Protein AF-A0A969KHS0-F1 (afdb_monomer_lite)

Radius of gyration: 19.03 Å; chains: 1; bounding box: 25×15×66 Å

Sequence (55 aa):
MMPQENFSLDAHQADKPKEACGVFGIYAPAEDVAKLTYFGLYSLQHRGQESTGIA

Structure (mmCIF, N/CA/C/O backbone):
data_AF-A0A969KHS0-F1
#
_entry.id   AF-A0A969KHS0-F1
#
loop_
_atom_site.group_PDB
_atom_site.id
_atom_site.type_symbol
_atom_site.label_atom_id
_atom_site.label_alt_id
_atom_site.label_comp_id
_atom_site.label_asym_id
_atom_site.label_entity_id
_atom_site.label_seq_id
_atom_site.pdbx_PDB_ins_code
_atom_site.Cartn_x
_atom_site.Cartn_y
_atom_site.Cartn_z
_atom_site.occupancy
_atom_site.B_iso_or_equiv
_atom_site.auth_seq_id
_atom_site.auth_comp_id
_atom_site.auth_asym_id
_atom_site.auth_atom_id
_atom_site.pdbx_PDB_model_num
ATOM 1 N N . MET A 1 1 ? -6.845 -0.953 -53.241 1.00 41.31 1 MET A N 1
ATOM 2 C CA . MET A 1 1 ? -6.184 -2.207 -52.834 1.00 41.31 1 MET A CA 1
ATOM 3 C C . MET A 1 1 ? -5.435 -1.918 -51.541 1.00 41.31 1 MET A C 1
ATOM 5 O O . MET A 1 1 ? -4.370 -1.322 -51.600 1.00 41.31 1 MET A O 1
ATOM 9 N N . MET A 1 2 ? -6.050 -2.182 -50.386 1.00 44.22 2 MET A N 1
ATOM 10 C CA . MET A 1 2 ? -5.363 -2.048 -49.097 1.00 44.22 2 MET A CA 1
ATOM 11 C C . MET A 1 2 ? -4.473 -3.278 -48.888 1.00 44.22 2 MET A C 1
ATOM 13 O O . MET A 1 2 ? -4.965 -4.385 -49.112 1.00 44.22 2 MET A O 1
ATOM 17 N N . PRO A 1 3 ? -3.209 -3.129 -48.468 1.00 59.41 3 PRO A N 1
ATOM 18 C CA . PRO A 1 3 ? -2.478 -4.243 -47.899 1.00 59.41 3 PRO A CA 1
ATOM 19 C C . PRO A 1 3 ? -3.009 -4.472 -46.480 1.00 59.41 3 PRO A C 1
ATOM 21 O O . PRO A 1 3 ? -3.026 -3.566 -45.646 1.00 59.41 3 PRO A O 1
ATOM 24 N N . GLN A 1 4 ? -3.508 -5.681 -46.245 1.00 70.19 4 GLN A N 1
ATOM 25 C CA . GLN A 1 4 ? -3.636 -6.227 -44.901 1.00 70.19 4 GLN A CA 1
ATOM 26 C C . GLN A 1 4 ? -2.232 -6.460 -44.330 1.00 70.19 4 GLN A C 1
ATOM 28 O O . GLN A 1 4 ? -1.302 -6.656 -45.107 1.00 70.19 4 GLN A O 1
ATOM 33 N N . GLU A 1 5 ? -2.139 -6.451 -42.998 1.00 61.94 5 GLU A N 1
ATOM 34 C CA . GLU A 1 5 ? -1.117 -7.056 -42.122 1.00 61.94 5 GLU A CA 1
ATOM 35 C C . GLU A 1 5 ? -0.608 -6.045 -41.072 1.00 61.94 5 GLU A C 1
ATOM 37 O O . GLU A 1 5 ? 0.006 -5.029 -41.393 1.00 61.94 5 GLU A O 1
ATOM 42 N N . ASN A 1 6 ? -0.846 -6.399 -39.800 1.00 52.38 6 ASN A N 1
ATOM 43 C CA . ASN A 1 6 ? -0.235 -5.874 -38.564 1.00 52.38 6 ASN A CA 1
ATOM 44 C C . ASN A 1 6 ? -0.968 -4.782 -37.759 1.00 52.38 6 ASN A C 1
ATOM 46 O O . ASN A 1 6 ? -0.334 -3.889 -37.211 1.00 52.38 6 ASN A O 1
ATOM 50 N N . PHE A 1 7 ? -2.288 -4.891 -37.570 1.00 56.28 7 PHE A N 1
ATOM 51 C CA . PHE A 1 7 ? -3.018 -4.034 -36.613 1.00 56.28 7 PHE A CA 1
ATOM 52 C C . PHE A 1 7 ? -3.157 -4.62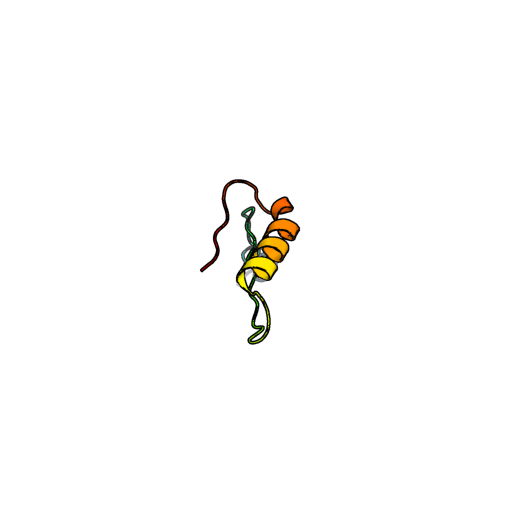8 -35.188 1.00 56.28 7 PHE A C 1
ATOM 54 O O . PHE A 1 7 ? -3.911 -4.101 -34.375 1.00 56.28 7 PHE A O 1
ATOM 61 N N . SER A 1 8 ? -2.504 -5.744 -34.829 1.00 60.56 8 SER A N 1
ATOM 62 C CA . SER A 1 8 ? -2.870 -6.427 -33.564 1.00 60.56 8 SER A CA 1
ATOM 63 C C . SER A 1 8 ? -1.756 -7.094 -32.750 1.00 60.56 8 SER A C 1
ATOM 65 O O . SER A 1 8 ? -2.079 -7.854 -31.843 1.00 60.56 8 SER A O 1
ATOM 67 N N . LEU A 1 9 ? -0.472 -6.802 -32.985 1.00 58.59 9 LEU A N 1
ATOM 68 C CA . LEU A 1 9 ? 0.615 -7.380 -32.168 1.00 58.59 9 LEU A CA 1
ATOM 69 C C . LEU A 1 9 ? 1.197 -6.424 -31.107 1.00 58.59 9 LEU A C 1
ATOM 71 O O . LEU A 1 9 ? 1.788 -6.895 -30.141 1.00 58.59 9 LEU A O 1
ATOM 75 N N . ASP A 1 10 ? 0.952 -5.113 -31.201 1.00 56.75 10 ASP A N 1
ATOM 76 C CA . ASP A 1 10 ? 1.581 -4.120 -30.307 1.00 56.75 10 ASP A CA 1
ATOM 77 C C . ASP A 1 10 ? 0.676 -3.590 -29.183 1.00 56.75 10 ASP A C 1
ATOM 79 O O . ASP A 1 10 ? 1.162 -3.021 -28.202 1.00 56.75 10 ASP A O 1
ATOM 83 N N . ALA A 1 11 ? -0.642 -3.800 -29.272 1.00 58.53 11 ALA A N 1
ATOM 84 C CA . ALA A 1 11 ? -1.589 -3.281 -28.280 1.00 58.53 11 ALA A CA 1
ATOM 85 C C . ALA A 1 11 ? -1.350 -3.868 -26.875 1.00 58.53 11 ALA A C 1
ATOM 87 O O . ALA A 1 11 ? -1.548 -3.191 -25.870 1.00 58.53 11 ALA A O 1
ATOM 88 N N . HIS A 1 12 ? -0.857 -5.108 -26.797 1.00 58.81 12 HIS A N 1
ATOM 89 C CA . HIS A 1 12 ? -0.635 -5.802 -25.527 1.00 58.81 12 HIS A CA 1
ATOM 90 C C . HIS A 1 12 ? 0.676 -5.419 -24.818 1.00 58.81 12 HIS A C 1
ATOM 92 O O . HIS A 1 12 ? 0.872 -5.772 -23.652 1.00 58.81 12 HIS A O 1
ATOM 98 N N . GLN A 1 13 ? 1.585 -4.727 -25.514 1.00 60.31 13 GLN A N 1
ATOM 99 C CA . GLN A 1 13 ? 2.905 -4.355 -24.996 1.00 60.31 13 GLN A CA 1
ATOM 100 C C . GLN A 1 13 ? 2.934 -2.926 -24.433 1.00 60.31 13 GLN A C 1
ATOM 102 O O . GLN A 1 13 ? 3.775 -2.614 -23.590 1.00 60.31 13 GLN A O 1
ATOM 107 N N . ALA A 1 14 ? 2.004 -2.069 -24.862 1.00 61.78 14 ALA A N 1
ATOM 108 C CA . ALA A 1 14 ? 1.885 -0.693 -24.386 1.00 61.78 14 ALA A CA 1
ATOM 109 C C . ALA A 1 14 ? 1.275 -0.575 -22.975 1.00 61.78 14 ALA A C 1
ATOM 111 O O . ALA A 1 14 ? 1.553 0.402 -22.288 1.00 61.78 14 ALA A O 1
ATOM 112 N N . ASP A 1 15 ? 0.501 -1.571 -22.533 1.00 66.12 15 ASP A N 1
ATOM 113 C CA . ASP A 1 15 ? -0.279 -1.531 -21.282 1.00 66.12 15 ASP A CA 1
ATOM 114 C C . ASP A 1 15 ? 0.448 -2.140 -20.063 1.00 66.12 15 ASP A C 1
ATOM 116 O O . ASP A 1 15 ? -0.123 -2.348 -18.995 1.00 66.12 15 ASP A O 1
ATOM 120 N N . LYS A 1 16 ? 1.737 -2.475 -20.205 1.00 68.31 16 LYS A N 1
ATOM 121 C CA . LYS A 1 16 ? 2.551 -2.969 -19.086 1.00 68.31 16 LYS A CA 1
ATOM 122 C C . LYS A 1 16 ? 3.352 -1.816 -18.485 1.00 68.31 16 LYS A C 1
ATOM 124 O O . LYS A 1 16 ? 3.990 -1.084 -19.245 1.00 68.31 16 LYS A O 1
ATOM 129 N N . PRO A 1 17 ? 3.392 -1.678 -17.146 1.00 65.38 17 PRO A N 1
ATOM 130 C CA . PRO A 1 17 ? 4.286 -0.730 -16.496 1.00 65.38 17 PRO A CA 1
ATOM 131 C C . PRO A 1 17 ? 5.721 -0.986 -16.961 1.00 65.38 17 PRO A C 1
ATOM 133 O O . PRO A 1 17 ? 6.260 -2.074 -16.760 1.00 65.38 17 PRO A O 1
ATOM 136 N N . LYS A 1 18 ? 6.311 0.003 -17.638 1.00 70.00 18 LYS A N 1
ATOM 137 C CA . LYS A 1 18 ? 7.711 -0.045 -18.088 1.00 70.00 18 LYS A CA 1
ATOM 138 C C . LYS A 1 18 ? 8.685 0.280 -16.955 1.00 70.00 18 LYS A C 1
ATOM 140 O O . LYS A 1 18 ? 9.865 -0.030 -17.059 1.00 70.00 18 LYS A O 1
ATOM 145 N N . GLU A 1 19 ? 8.156 0.883 -15.896 1.00 71.00 19 GLU A N 1
ATOM 146 C CA . GLU A 1 19 ? 8.882 1.393 -14.744 1.00 71.00 19 GLU A CA 1
ATOM 147 C C . GLU A 1 19 ? 8.877 0.409 -13.573 1.00 71.00 19 GLU A C 1
ATOM 149 O O . GLU A 1 19 ? 7.952 -0.388 -13.370 1.00 71.00 19 GLU A O 1
ATOM 154 N N . ALA A 1 20 ? 9.918 0.539 -12.764 1.00 77.62 20 ALA A N 1
ATOM 155 C CA . ALA A 1 20 ? 10.148 -0.161 -11.519 1.00 77.62 20 ALA A CA 1
ATOM 156 C C . ALA A 1 20 ? 9.223 0.374 -10.391 1.00 77.62 20 ALA A C 1
ATOM 158 O O . ALA A 1 20 ? 9.679 0.979 -9.422 1.00 77.62 20 ALA A O 1
ATOM 159 N N . CYS A 1 21 ? 7.902 0.198 -10.515 1.00 86.00 21 CYS A N 1
ATOM 160 C CA . CYS A 1 21 ? 6.919 0.659 -9.521 1.00 86.00 21 CYS A CA 1
ATOM 161 C C . CYS A 1 21 ? 5.950 -0.458 -9.085 1.00 86.00 21 CYS A C 1
ATOM 163 O O . CYS A 1 21 ? 5.725 -1.438 -9.803 1.00 86.00 21 CYS A O 1
ATOM 165 N N . GLY A 1 22 ? 5.356 -0.311 -7.896 1.00 90.06 22 GLY A N 1
ATOM 166 C CA . GLY A 1 22 ? 4.360 -1.232 -7.342 1.00 90.06 22 GLY A CA 1
ATOM 167 C C . GLY A 1 22 ? 3.298 -0.494 -6.526 1.00 90.06 22 GLY A C 1
ATOM 168 O O . GLY A 1 22 ? 3.586 0.537 -5.928 1.00 90.06 22 GLY A O 1
ATOM 169 N N . VAL A 1 23 ? 2.072 -1.023 -6.512 1.00 94.19 23 VAL A N 1
ATOM 170 C CA . VAL A 1 23 ? 0.936 -0.475 -5.753 1.00 94.19 23 VAL A CA 1
ATOM 171 C C . VAL A 1 23 ? 0.382 -1.568 -4.846 1.00 94.19 23 VAL A C 1
ATOM 173 O O . VAL A 1 23 ? 0.253 -2.718 -5.265 1.00 94.19 23 VAL A O 1
ATOM 176 N N . PHE A 1 24 ? 0.045 -1.203 -3.611 1.00 96.38 24 PHE A N 1
ATOM 177 C CA . PHE A 1 24 ? -0.601 -2.075 -2.636 1.00 96.38 24 PHE A CA 1
ATOM 178 C C . PHE A 1 2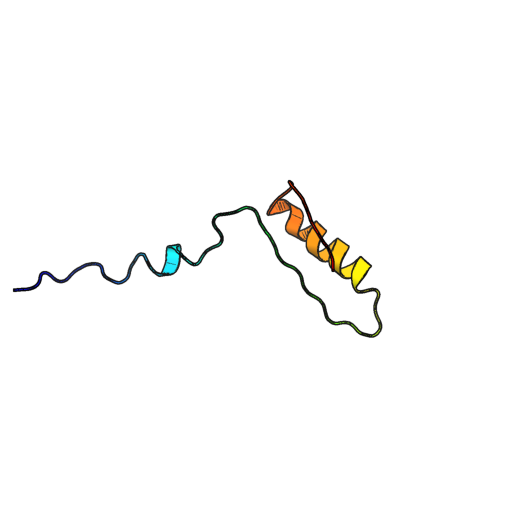4 ? -1.755 -1.319 -1.972 1.00 96.38 24 PHE A C 1
ATOM 180 O O . PHE A 1 24 ? -1.610 -0.146 -1.640 1.00 96.38 24 PHE A O 1
ATOM 187 N N . GLY A 1 25 ? -2.893 -1.985 -1.779 1.00 96.88 25 GLY A N 1
ATOM 188 C CA . GLY A 1 25 ? -4.061 -1.428 -1.103 1.00 96.88 25 GLY A CA 1
ATOM 189 C C . GLY A 1 25 ? -4.742 -2.497 -0.260 1.00 96.88 25 GLY A C 1
ATOM 190 O O . GLY A 1 25 ? -4.818 -3.657 -0.667 1.00 96.88 25 GLY A O 1
ATOM 191 N N . ILE A 1 26 ? -5.220 -2.113 0.921 1.00 96.94 26 ILE A N 1
ATOM 192 C CA . ILE A 1 26 ? -5.850 -3.026 1.872 1.00 96.94 26 ILE A CA 1
ATOM 193 C C . ILE A 1 26 ? -7.043 -2.357 2.552 1.00 96.94 26 ILE A C 1
ATOM 195 O O . ILE A 1 26 ? -6.993 -1.187 2.921 1.00 96.94 26 ILE A O 1
ATOM 199 N N . TYR A 1 27 ? -8.115 -3.124 2.737 1.00 97.50 27 TYR A N 1
ATOM 200 C CA . TYR A 1 27 ? -9.269 -2.747 3.544 1.00 97.50 27 TYR A CA 1
ATOM 201 C C . TYR A 1 27 ? -9.440 -3.780 4.658 1.00 97.50 27 TYR A C 1
ATOM 203 O O . TYR A 1 27 ? -9.803 -4.925 4.396 1.00 97.50 27 TYR A O 1
ATOM 211 N N . ALA A 1 28 ? -9.139 -3.380 5.892 1.00 96.94 28 ALA A N 1
ATOM 212 C CA . ALA A 1 28 ? -9.237 -4.241 7.066 1.00 96.94 28 ALA A CA 1
ATOM 213 C C . ALA A 1 28 ? -9.626 -3.394 8.296 1.00 96.94 28 ALA A C 1
ATOM 215 O O . ALA A 1 28 ? -8.755 -2.914 9.014 1.00 96.94 28 ALA A O 1
ATOM 216 N N . PRO A 1 29 ? -10.931 -3.162 8.536 1.00 94.88 29 PRO A N 1
ATOM 217 C CA . PRO A 1 29 ? -11.414 -2.184 9.521 1.00 94.88 29 PRO A CA 1
ATOM 218 C C . PRO A 1 29 ? -11.090 -2.516 10.989 1.00 94.88 29 PRO A C 1
ATOM 220 O O . PRO A 1 29 ? -11.244 -1.651 11.845 1.00 94.88 29 PRO A O 1
ATOM 223 N N . ALA A 1 30 ? -10.658 -3.745 11.285 1.00 97.31 30 ALA A N 1
ATOM 224 C CA . ALA A 1 30 ? -10.263 -4.185 12.625 1.00 97.31 30 ALA A CA 1
ATOM 225 C C . ALA A 1 30 ? -8.739 -4.355 12.795 1.00 97.31 30 ALA A C 1
ATOM 227 O O . ALA A 1 30 ? -8.293 -4.752 13.866 1.00 97.31 30 ALA A O 1
ATOM 228 N N . GLU A 1 31 ? -7.949 -4.069 11.757 1.00 97.81 31 GLU A N 1
ATOM 229 C CA . GLU A 1 31 ? -6.508 -4.328 11.725 1.00 97.81 31 GLU A CA 1
ATOM 230 C C . GLU A 1 31 ? -5.697 -3.036 11.576 1.00 97.81 31 GLU A C 1
ATOM 232 O O . GLU A 1 31 ? -6.188 -2.001 11.121 1.00 97.81 31 GLU A O 1
ATOM 237 N N . ASP A 1 32 ? -4.408 -3.110 11.904 1.00 97.25 32 ASP A N 1
ATOM 238 C CA . ASP A 1 32 ? -3.452 -2.030 11.649 1.00 97.25 32 ASP A CA 1
ATOM 239 C C . ASP A 1 32 ? -3.081 -1.988 10.156 1.00 97.25 32 ASP A C 1
ATOM 241 O O . ASP A 1 32 ? -2.079 -2.556 9.705 1.00 97.25 32 ASP A O 1
ATOM 245 N N . VAL A 1 33 ? -3.927 -1.316 9.371 1.00 97.69 33 VAL A N 1
ATOM 246 C CA . VAL A 1 33 ? -3.769 -1.195 7.915 1.00 97.69 33 VAL A CA 1
ATOM 247 C C . VAL A 1 33 ? -2.473 -0.496 7.513 1.00 97.69 33 VAL A 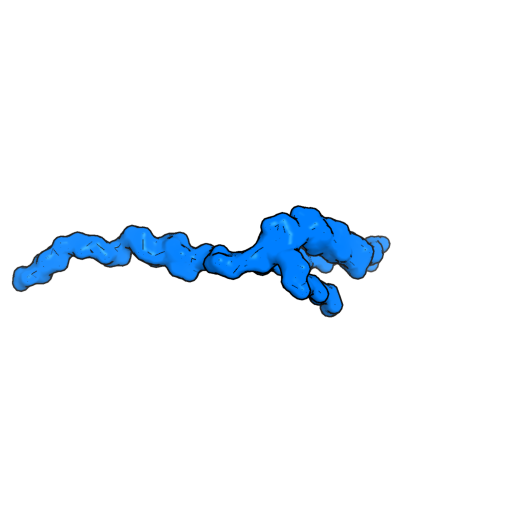C 1
ATOM 249 O O . VAL A 1 33 ? -1.921 -0.827 6.466 1.00 97.69 33 VAL A O 1
ATOM 252 N N . ALA A 1 34 ? -1.936 0.406 8.339 1.00 96.94 34 ALA A N 1
ATOM 253 C CA . ALA A 1 34 ? -0.669 1.075 8.054 1.00 96.94 34 ALA A CA 1
ATOM 254 C C . ALA A 1 34 ? 0.498 0.078 8.121 1.00 96.94 34 ALA A C 1
ATOM 256 O O . ALA A 1 34 ? 1.307 0.002 7.191 1.00 96.94 34 ALA A O 1
ATOM 257 N N . LYS A 1 35 ? 0.548 -0.752 9.173 1.00 97.94 35 LYS A N 1
ATOM 258 C CA . LYS A 1 35 ? 1.564 -1.809 9.317 1.00 97.94 35 LYS A CA 1
ATOM 259 C C . LYS A 1 35 ? 1.454 -2.866 8.217 1.00 97.94 35 LYS A C 1
ATOM 261 O O . LYS A 1 35 ? 2.469 -3.276 7.653 1.00 97.94 35 LYS A O 1
ATOM 266 N N . LEU A 1 36 ? 0.239 -3.301 7.893 1.00 98.19 36 LEU A N 1
ATOM 267 C CA . LEU A 1 36 ? 0.026 -4.276 6.821 1.00 98.19 36 LEU A CA 1
ATOM 268 C C . LEU A 1 36 ? 0.418 -3.705 5.452 1.00 98.19 36 LEU A C 1
ATOM 270 O O . LEU A 1 36 ? 1.063 -4.398 4.667 1.00 98.19 36 LEU A O 1
ATOM 274 N N . THR A 1 37 ? 0.114 -2.430 5.198 1.00 98.19 37 THR A N 1
ATOM 275 C CA . THR A 1 37 ? 0.535 -1.727 3.976 1.00 98.19 37 THR A CA 1
ATOM 276 C C . THR A 1 37 ? 2.053 -1.621 3.882 1.00 98.19 37 THR A C 1
ATOM 278 O O . THR A 1 37 ? 2.608 -1.879 2.815 1.00 98.19 37 THR A O 1
ATOM 281 N N . TYR A 1 38 ? 2.745 -1.340 4.990 1.00 97.62 38 TYR A N 1
ATOM 282 C CA . TYR A 1 38 ? 4.209 -1.344 5.030 1.00 97.62 38 TYR A CA 1
ATOM 283 C C . TYR A 1 38 ? 4.792 -2.700 4.606 1.00 97.62 38 TYR A C 1
ATOM 285 O O . TYR A 1 38 ? 5.641 -2.748 3.717 1.00 97.62 38 TYR A O 1
ATOM 293 N N . PHE A 1 39 ? 4.314 -3.809 5.180 1.00 98.19 39 PHE A N 1
ATOM 294 C CA . PHE A 1 39 ? 4.805 -5.142 4.808 1.00 98.19 39 PHE A CA 1
ATOM 295 C C . PHE A 1 39 ? 4.427 -5.538 3.376 1.00 98.19 39 PHE A C 1
ATOM 297 O O . PHE A 1 39 ? 5.235 -6.155 2.678 1.00 98.19 39 PHE A O 1
ATOM 304 N N . GLY A 1 40 ? 3.236 -5.148 2.918 1.00 97.00 40 GLY A N 1
ATOM 305 C CA . GLY A 1 40 ? 2.810 -5.324 1.532 1.00 97.00 40 GLY A CA 1
ATOM 306 C C . GLY A 1 40 ? 3.760 -4.629 0.557 1.00 97.00 40 GLY A C 1
ATOM 307 O O . GLY A 1 40 ? 4.303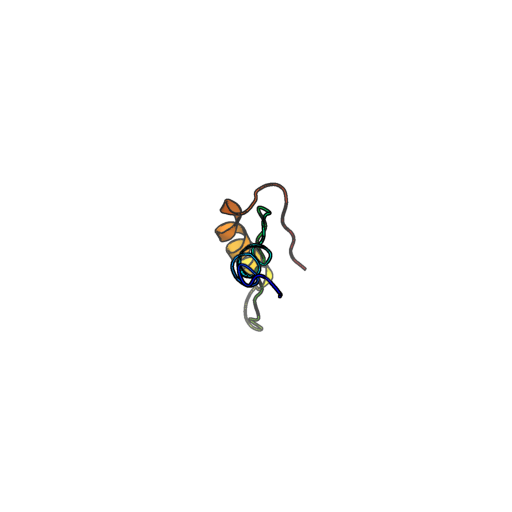 -5.274 -0.340 1.00 97.00 40 GLY A O 1
ATOM 308 N N . LEU A 1 41 ? 4.046 -3.344 0.776 1.00 96.75 41 LEU A N 1
ATOM 309 C CA . LEU A 1 41 ? 4.985 -2.574 -0.046 1.00 96.75 41 LEU A CA 1
ATOM 310 C C . LEU A 1 41 ? 6.424 -3.100 0.063 1.00 96.75 41 LEU A C 1
ATOM 312 O O . LEU A 1 41 ? 7.101 -3.211 -0.957 1.00 96.75 41 LEU A O 1
ATOM 316 N N . TYR A 1 42 ? 6.870 -3.508 1.255 1.00 96.12 42 TYR A N 1
ATOM 317 C CA . TYR A 1 42 ? 8.185 -4.126 1.456 1.00 96.12 42 TYR A CA 1
ATOM 318 C C . TYR A 1 42 ? 8.352 -5.403 0.619 1.00 96.12 42 TYR A C 1
ATOM 320 O O . TYR A 1 42 ? 9.382 -5.594 -0.029 1.00 96.12 42 TYR A O 1
ATOM 328 N N . SER A 1 43 ? 7.317 -6.250 0.545 1.00 97.00 43 SER A N 1
ATOM 329 C CA . SER A 1 43 ? 7.344 -7.453 -0.303 1.00 97.00 43 SER A CA 1
ATOM 330 C C . SER A 1 43 ? 7.520 -7.127 -1.795 1.00 97.00 43 SER A C 1
ATOM 332 O O . SER A 1 43 ? 8.095 -7.915 -2.552 1.00 97.00 43 SER A O 1
ATOM 334 N N . LEU A 1 44 ? 7.089 -5.933 -2.212 1.00 94.50 44 LEU A N 1
ATOM 335 C CA . LEU A 1 44 ? 7.180 -5.431 -3.580 1.00 94.50 44 LEU A CA 1
ATOM 336 C C . LEU A 1 44 ? 8.438 -4.603 -3.847 1.00 94.50 44 LEU A C 1
ATOM 338 O O . LEU A 1 44 ? 8.619 -4.165 -4.977 1.00 94.50 44 LEU A O 1
ATOM 342 N N . GLN A 1 45 ? 9.339 -4.418 -2.881 1.00 94.12 45 GLN A N 1
ATOM 343 C CA . GLN A 1 45 ? 10.518 -3.560 -3.054 1.00 94.12 45 GLN A CA 1
ATOM 344 C C . GLN A 1 45 ? 11.470 -4.052 -4.169 1.00 94.12 45 GLN A C 1
ATOM 346 O O . GLN A 1 45 ? 12.213 -3.279 -4.767 1.00 94.12 45 GLN A O 1
ATOM 351 N N . HIS A 1 46 ? 11.413 -5.336 -4.536 1.00 91.44 46 HIS A N 1
ATOM 352 C CA . HIS A 1 46 ? 12.109 -5.854 -5.721 1.00 91.44 46 HIS A CA 1
ATOM 353 C C . HIS A 1 46 ? 11.646 -5.192 -7.032 1.00 91.44 46 HIS A C 1
ATOM 355 O O . HIS A 1 46 ? 12.343 -5.279 -8.040 1.00 91.44 46 HIS A O 1
ATOM 361 N N . ARG A 1 47 ? 10.476 -4.540 -7.026 1.00 90.06 47 ARG A N 1
ATOM 362 C CA . ARG A 1 47 ? 9.966 -3.762 -8.148 1.00 90.06 47 ARG A CA 1
ATOM 363 C C . ARG A 1 47 ? 10.540 -2.366 -8.215 1.00 90.06 47 ARG A C 1
ATOM 365 O O . ARG A 1 47 ? 10.451 -1.846 -9.299 1.00 90.06 47 ARG A O 1
ATOM 372 N N . GLY A 1 48 ? 11.103 -1.781 -7.158 1.00 88.56 48 GLY A N 1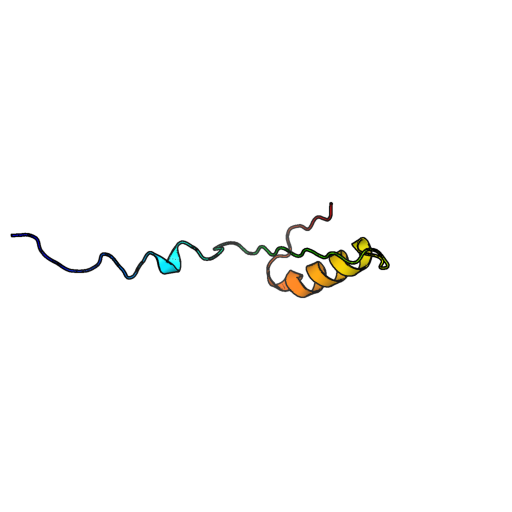
ATOM 373 C CA . GLY A 1 48 ? 11.655 -0.421 -7.169 1.00 88.56 48 GLY A CA 1
ATOM 374 C C . GLY A 1 48 ? 12.182 -0.028 -5.795 1.00 88.56 48 GLY A C 1
ATOM 375 O O . GLY A 1 48 ? 11.597 -0.437 -4.803 1.00 88.56 48 G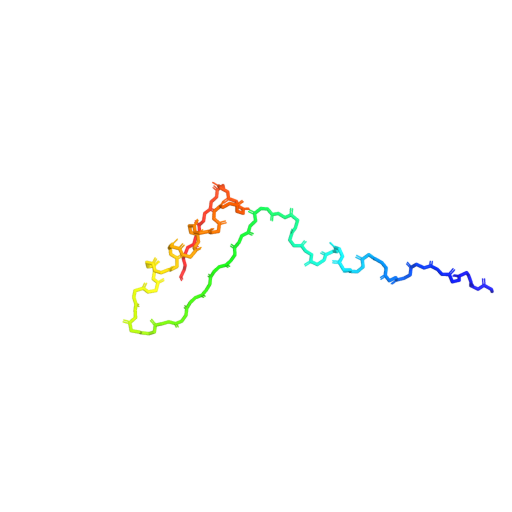LY A O 1
ATOM 376 N N . GLN A 1 49 ? 13.283 0.726 -5.720 1.00 90.38 49 GLN A N 1
ATOM 377 C CA . GLN A 1 49 ? 14.023 1.024 -4.472 1.00 90.38 49 GLN A CA 1
ATOM 378 C C . GLN A 1 49 ? 14.189 2.530 -4.197 1.00 90.38 49 GLN A C 1
ATOM 380 O O . GLN A 1 49 ? 14.805 2.918 -3.210 1.00 90.38 49 GLN A O 1
ATOM 385 N N . GLU A 1 50 ? 13.668 3.386 -5.078 1.00 92.50 50 GLU A N 1
ATOM 386 C CA . GLU A 1 50 ? 13.939 4.828 -5.046 1.00 92.50 50 GLU A CA 1
ATOM 387 C C . GLU A 1 50 ? 13.089 5.575 -4.008 1.00 92.50 50 GLU A C 1
ATOM 389 O O . GLU A 1 50 ? 13.564 6.516 -3.377 1.00 92.50 50 GLU A O 1
ATOM 394 N N . SER A 1 51 ? 11.831 5.164 -3.816 1.00 92.06 51 SER A N 1
ATOM 395 C CA . SER A 1 51 ? 10.917 5.734 -2.818 1.00 92.06 51 SER A CA 1
ATOM 396 C C . SER A 1 51 ? 9.705 4.822 -2.571 1.00 92.06 51 SER A C 1
ATOM 398 O O . SER A 1 51 ? 9.477 3.858 -3.303 1.00 92.06 51 SER A O 1
ATOM 400 N N . THR A 1 52 ? 8.930 5.112 -1.522 1.00 94.62 52 THR A N 1
ATOM 401 C CA . THR A 1 52 ? 7.619 4.499 -1.248 1.00 94.62 52 THR A CA 1
ATOM 402 C C . THR A 1 52 ? 6.754 5.450 -0.411 1.00 94.62 52 THR A C 1
ATOM 404 O O . THR A 1 52 ? 7.294 6.323 0.273 1.00 94.62 52 THR A O 1
ATOM 407 N N . GLY A 1 53 ? 5.428 5.299 -0.451 1.00 94.94 53 GLY A N 1
ATOM 408 C CA . GLY A 1 53 ? 4.480 6.159 0.267 1.00 94.94 53 GLY A CA 1
ATOM 409 C C . GLY A 1 53 ? 3.218 5.415 0.708 1.00 94.94 53 GLY A C 1
ATOM 410 O O . GLY A 1 53 ? 2.797 4.461 0.059 1.00 94.94 53 GLY A O 1
ATOM 411 N N . ILE A 1 54 ? 2.629 5.855 1.824 1.00 96.88 54 ILE A N 1
ATOM 412 C CA . ILE A 1 54 ? 1.386 5.335 2.419 1.00 96.88 54 ILE A CA 1
ATOM 413 C C . ILE A 1 54 ? 0.496 6.545 2.741 1.00 96.88 54 ILE A C 1
ATOM 415 O O . ILE A 1 54 ? 1.017 7.550 3.229 1.00 96.88 54 ILE A O 1
ATOM 419 N N . ALA A 1 55 ? -0.806 6.454 2.451 1.00 93.25 55 ALA A N 1
ATOM 420 C CA . ALA A 1 55 ? -1.801 7.514 2.642 1.00 93.25 55 ALA A CA 1
ATOM 421 C C . ALA A 1 55 ? -3.057 6.985 3.342 1.00 93.25 55 ALA A C 1
ATOM 423 O O . ALA A 1 55 ? -3.372 5.789 3.142 1.00 93.25 55 ALA A O 1
#

Foldseek 3Di:
DDDDDDPPDCPVVVPDPPALDDDDDDDDPVDPRVVVRVVVVVVSCSSDPPDDDDD

pLDDT: mean 82.66, std 17.36, range [41.31, 98.19]

Secondary structure (DSSP, 8-state):
-PPP--SSSSHHHHTS--SS--------TTS-HHHHHHHHHHHTGGG--S-----